Protein AF-W1XFD3-F1 (afdb_monomer_lite)

InterPro domains:
  IPR005118 Transcription-repair-coupling factor, C-terminal domain [PF03461] (42-102)
  IPR005118 Transcription-repair-coupling factor, C-terminal domain [SM00982] (41-102)
  IPR037235 TRCF-like, C-terminal D7 domain [G3DSA:3.90.1150.50] (38-102)
  IPR037235 TRCF-like, C-terminal D7 domain [SSF143517] (29-102)

Organism: NCBI:txid408170

Secondary structure (DSSP, 8-state):
---STTSTHHHHHHHHHHHHHHHHHTT---------------SS--S--TTT---HHHHHHHHHHHHT--SHHHHHHHHHHHHHHH-SPPHHHHHHHHHTT-

Sequence (102 aa):
QQHGNIASVGFGMYVSMLEEAIAKAQNKEVERDVSIDPAIDLEVDAFIDDAYIKDSARKISVYQRLLHIKSKEQLDDMTDELIDRFGTPTDPVDRLLRIAQI

Structure (mmCIF, N/CA/C/O backbone):
data_AF-W1XFD3-F1
#
_entry.id   AF-W1XFD3-F1
#
loop_
_atom_site.group_PDB
_atom_site.id
_atom_site.type_symbol
_atom_site.label_atom_id
_atom_site.label_alt_id
_atom_site.label_comp_id
_atom_site.label_asym_id
_atom_site.label_entity_id
_atom_site.label_seq_id
_atom_site.pdbx_PDB_ins_code
_atom_site.Cartn_x
_atom_site.Cartn_y
_atom_site.Cartn_z
_atom_site.occupancy
_atom_site.B_iso_or_equiv
_atom_site.auth_seq_id
_atom_site.auth_comp_id
_atom_site.auth_asym_id
_atom_site.auth_atom_id
_atom_site.pdbx_PDB_model_num
ATOM 1 N N . GLN A 1 1 ? 12.228 -23.706 20.277 1.00 39.75 1 GLN A N 1
ATOM 2 C CA . GLN A 1 1 ? 12.953 -22.564 19.683 1.00 39.75 1 GLN A CA 1
ATOM 3 C C . GLN A 1 1 ? 11.980 -21.389 19.619 1.00 39.75 1 GLN A C 1
ATOM 5 O O . GLN A 1 1 ? 11.296 -21.209 18.629 1.00 39.75 1 GLN A O 1
ATOM 10 N N . GLN A 1 2 ? 11.828 -20.670 20.734 1.00 43.91 2 GLN A N 1
ATOM 11 C CA . GLN A 1 2 ? 10.865 -19.574 20.926 1.00 43.91 2 GLN A CA 1
ATOM 12 C C . GLN A 1 2 ? 11.631 -18.319 21.367 1.00 43.91 2 GLN A C 1
ATOM 14 O O . GLN A 1 2 ? 11.551 -17.897 22.514 1.00 43.91 2 GLN A O 1
ATOM 19 N N . HIS A 1 3 ? 12.438 -17.749 20.472 1.00 34.47 3 HIS A N 1
ATOM 20 C CA . HIS A 1 3 ? 13.125 -16.478 20.745 1.00 34.47 3 HIS A CA 1
ATOM 21 C C . HIS A 1 3 ? 12.958 -15.435 19.622 1.00 34.47 3 HIS A C 1
ATOM 23 O O . HIS A 1 3 ? 13.484 -14.337 19.745 1.00 34.47 3 HIS A O 1
ATOM 29 N N . GLY A 1 4 ? 12.188 -15.729 18.561 1.00 39.53 4 GLY A N 1
ATOM 30 C CA . GLY A 1 4 ? 11.984 -14.816 17.423 1.00 39.53 4 GLY A CA 1
ATOM 31 C C . GLY A 1 4 ? 10.852 -13.788 17.579 1.00 39.53 4 GLY A C 1
ATOM 32 O O . GLY A 1 4 ? 10.896 -12.744 16.942 1.00 39.53 4 GLY A O 1
ATOM 33 N N . ASN A 1 5 ? 9.873 -14.023 18.461 1.00 43.66 5 ASN A N 1
ATOM 34 C CA . ASN A 1 5 ? 8.648 -13.202 18.519 1.00 43.66 5 ASN A CA 1
ATOM 35 C C . ASN A 1 5 ? 8.743 -11.950 19.406 1.00 43.66 5 ASN A C 1
ATOM 37 O O . ASN A 1 5 ? 7.783 -11.195 19.501 1.00 43.66 5 ASN A O 1
ATOM 41 N N . ILE A 1 6 ? 9.878 -11.705 20.064 1.00 40.53 6 ILE A N 1
ATOM 42 C CA . ILE A 1 6 ? 10.006 -10.571 20.997 1.00 40.53 6 ILE A CA 1
ATOM 43 C C . ILE A 1 6 ? 10.438 -9.285 20.265 1.00 40.53 6 ILE A C 1
ATOM 45 O O . ILE A 1 6 ? 10.164 -8.187 20.739 1.00 40.53 6 ILE A O 1
ATOM 49 N N . ALA A 1 7 ? 11.047 -9.388 19.078 1.00 44.81 7 ALA A N 1
ATOM 50 C CA . ALA A 1 7 ? 11.558 -8.220 18.355 1.00 44.81 7 ALA A CA 1
ATOM 51 C C . ALA A 1 7 ? 10.487 -7.464 17.538 1.00 44.81 7 ALA A C 1
ATOM 53 O O . ALA A 1 7 ? 10.612 -6.255 17.361 1.00 44.81 7 ALA A O 1
ATOM 54 N N . SER A 1 8 ? 9.422 -8.132 17.072 1.00 47.41 8 SER A N 1
ATOM 55 C CA . SER A 1 8 ? 8.431 -7.506 16.171 1.00 47.41 8 SER A CA 1
ATOM 56 C C . SER A 1 8 ? 7.371 -6.659 16.886 1.00 47.41 8 SER A C 1
ATOM 58 O O . SER A 1 8 ? 6.717 -5.837 16.255 1.00 47.41 8 SER A O 1
ATOM 60 N N . VAL A 1 9 ? 7.216 -6.808 18.206 1.00 54.09 9 VAL A N 1
ATOM 61 C CA . VAL A 1 9 ? 6.230 -6.045 19.003 1.00 54.09 9 VAL A CA 1
ATOM 62 C C . VAL A 1 9 ? 6.788 -4.675 19.442 1.00 54.09 9 VAL A C 1
ATOM 64 O O . VAL A 1 9 ? 6.071 -3.837 19.984 1.00 54.09 9 VAL A O 1
ATOM 67 N N . GLY A 1 10 ? 8.079 -4.411 19.200 1.00 54.53 10 GLY A N 1
ATOM 68 C CA . GLY A 1 10 ? 8.766 -3.217 19.704 1.00 54.53 10 GLY A CA 1
ATOM 69 C C . GLY A 1 10 ? 8.346 -1.908 19.029 1.00 54.53 10 GLY A C 1
ATOM 70 O O . GLY A 1 10 ? 8.213 -0.890 19.705 1.00 54.53 10 GLY A O 1
ATOM 71 N N . PHE A 1 11 ? 8.111 -1.923 17.713 1.00 54.59 11 PHE A N 1
ATOM 72 C CA . PHE A 1 11 ? 7.763 -0.708 16.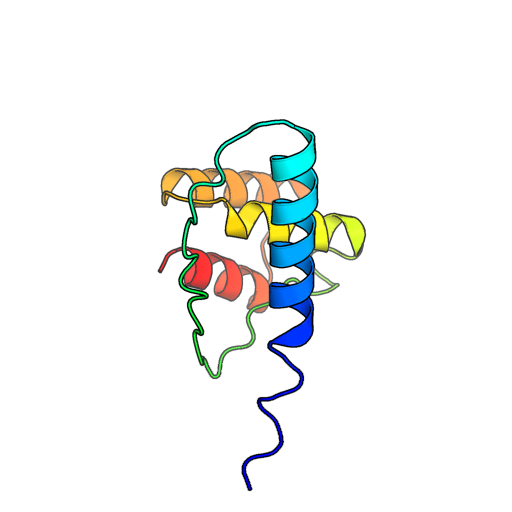969 1.00 54.59 11 PHE A CA 1
ATOM 73 C C . PHE A 1 11 ? 6.300 -0.299 17.176 1.00 54.59 11 PHE A C 1
ATOM 75 O O . PHE A 1 11 ? 6.034 0.866 17.456 1.00 54.59 11 PHE A O 1
ATOM 82 N N . GLY A 1 12 ? 5.366 -1.257 17.136 1.00 60.22 12 GLY A N 1
ATOM 83 C CA . GLY A 1 12 ? 3.945 -0.991 17.391 1.00 60.22 12 GLY A CA 1
ATOM 84 C C . GLY A 1 12 ? 3.701 -0.412 18.787 1.00 60.22 12 GLY A C 1
ATOM 85 O O . GLY A 1 12 ? 3.024 0.602 18.926 1.00 60.22 12 GLY A O 1
ATOM 86 N N . MET A 1 13 ? 4.357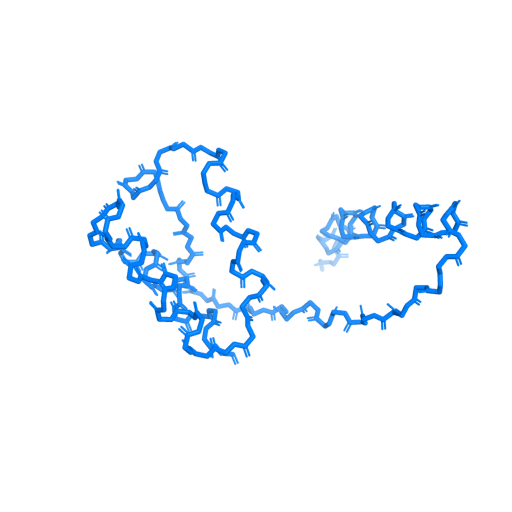 -0.973 19.812 1.00 62.22 13 MET A N 1
ATOM 87 C CA . MET A 1 13 ? 4.292 -0.439 21.179 1.00 62.22 13 MET A CA 1
ATOM 88 C C . MET A 1 13 ? 4.921 0.955 21.309 1.00 62.22 13 MET A C 1
ATOM 90 O O . MET A 1 13 ? 4.457 1.770 22.103 1.00 62.22 13 MET A O 1
ATOM 94 N N . TYR A 1 14 ? 5.977 1.255 20.549 1.00 59.16 14 TYR A N 1
ATOM 95 C CA . TYR A 1 14 ? 6.584 2.587 20.546 1.00 59.16 14 TYR A CA 1
ATOM 96 C C . TYR A 1 14 ? 5.642 3.635 19.942 1.00 59.16 14 TYR A C 1
ATOM 98 O O . TYR A 1 14 ? 5.469 4.708 20.521 1.00 59.16 14 TYR A O 1
ATOM 106 N N . VAL A 1 15 ? 4.996 3.307 18.819 1.00 63.75 15 VAL A N 1
ATOM 107 C CA . VAL A 1 15 ? 4.005 4.178 18.173 1.00 63.75 15 VAL A CA 1
ATOM 108 C C . VAL A 1 15 ? 2.808 4.403 19.098 1.00 63.75 15 VAL A C 1
ATOM 110 O O . VAL A 1 15 ? 2.449 5.555 19.337 1.00 63.75 15 VAL A O 1
ATOM 113 N N . SER A 1 16 ? 2.279 3.350 19.731 1.00 63.47 16 SER A N 1
ATOM 114 C CA . SER A 1 16 ? 1.140 3.482 20.649 1.00 63.47 16 SER A CA 1
ATOM 115 C C . SER A 1 16 ? 1.470 4.330 21.886 1.00 63.47 16 SER A C 1
ATOM 117 O O . SER A 1 16 ? 0.654 5.136 22.330 1.00 63.47 16 SER A O 1
ATOM 119 N N . MET A 1 17 ? 2.678 4.192 22.449 1.00 69.06 17 MET A N 1
ATOM 120 C CA . MET A 1 17 ? 3.122 5.023 23.578 1.00 69.06 17 MET A CA 1
ATOM 121 C C . MET A 1 17 ? 3.319 6.493 23.179 1.00 69.06 17 MET A C 1
ATOM 123 O O . MET A 1 17 ? 3.064 7.391 23.986 1.00 69.06 17 MET A O 1
ATOM 127 N N . LEU A 1 18 ? 3.766 6.754 21.948 1.00 65.25 18 LEU A N 1
ATOM 128 C CA . LEU A 1 18 ? 3.943 8.109 21.428 1.00 65.25 18 LEU A CA 1
ATOM 129 C C . LEU A 1 18 ? 2.592 8.802 21.200 1.00 65.25 18 LEU A C 1
ATOM 131 O O . LEU A 1 18 ? 2.418 9.953 21.602 1.00 65.25 18 LEU A O 1
ATOM 135 N N . GLU A 1 19 ? 1.628 8.093 20.614 1.00 66.75 19 GLU A N 1
ATOM 136 C CA . GLU A 1 19 ? 0.255 8.574 20.433 1.00 66.75 19 GLU A CA 1
ATOM 137 C C . GLU A 1 19 ? -0.410 8.895 21.779 1.00 66.75 19 GLU A C 1
ATOM 139 O O . GLU A 1 19 ? -1.015 9.959 21.937 1.00 66.75 19 GLU A O 1
ATOM 144 N N . GLU A 1 20 ? -0.209 8.042 22.790 1.00 67.56 20 GLU A N 1
ATOM 145 C CA . GLU A 1 20 ? -0.712 8.265 24.148 1.00 67.56 20 GLU A CA 1
ATOM 146 C C . GLU A 1 20 ? -0.105 9.524 24.793 1.00 67.56 20 GLU A C 1
ATOM 148 O O . GLU A 1 20 ? -0.817 10.316 25.418 1.00 67.56 20 GLU A O 1
ATOM 153 N N . ALA A 1 21 ? 1.204 9.743 24.634 1.00 67.50 21 ALA A N 1
ATOM 154 C CA . ALA A 1 21 ? 1.878 10.923 25.172 1.00 67.50 21 ALA A CA 1
ATOM 155 C C . ALA A 1 21 ? 1.374 12.224 24.522 1.00 67.50 21 ALA A C 1
ATOM 157 O O . ALA A 1 21 ? 1.156 13.222 25.216 1.00 67.50 21 ALA A O 1
ATOM 158 N N . ILE A 1 22 ? 1.141 12.207 23.206 1.00 65.69 22 ILE A N 1
ATOM 159 C CA . ILE A 1 22 ? 0.616 13.355 22.455 1.00 65.69 22 ILE A CA 1
ATOM 160 C C . ILE A 1 22 ? -0.833 13.651 22.857 1.00 65.69 22 ILE A C 1
ATOM 162 O O . ILE A 1 22 ? -1.181 14.808 23.096 1.00 65.69 22 ILE A O 1
ATOM 166 N N . ALA A 1 23 ? -1.676 12.628 22.989 1.00 65.94 23 ALA A N 1
ATOM 167 C CA . ALA A 1 23 ? -3.074 12.804 23.368 1.00 65.94 23 ALA A CA 1
ATOM 168 C C . ALA A 1 23 ? -3.243 13.311 24.811 1.00 65.94 23 ALA A C 1
ATOM 170 O O . ALA A 1 23 ? -4.045 14.220 25.051 1.00 65.94 23 ALA A O 1
ATOM 171 N N . LYS A 1 24 ? -2.421 12.819 25.753 1.00 65.56 24 LYS A N 1
ATOM 172 C CA . LYS A 1 24 ? -2.356 13.345 27.129 1.00 65.56 24 LYS A CA 1
ATOM 173 C C . LYS A 1 24 ? -1.953 14.818 27.163 1.00 65.56 24 LYS A C 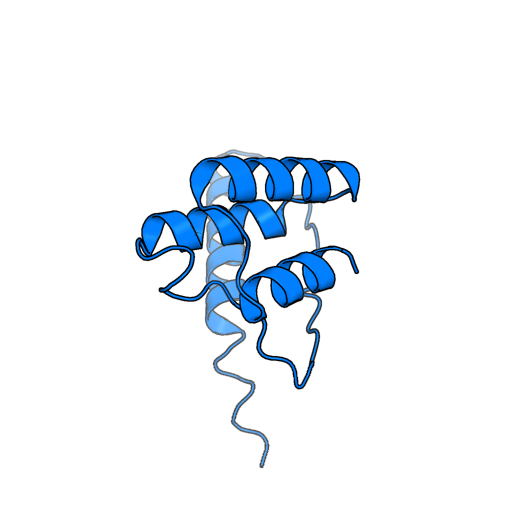1
ATOM 175 O O . LYS A 1 24 ? -2.545 15.590 27.912 1.00 65.56 24 LYS A O 1
ATOM 180 N N . ALA A 1 25 ? -0.996 15.231 26.330 1.00 66.88 25 ALA A N 1
ATOM 181 C CA . ALA A 1 25 ? -0.601 16.636 26.218 1.00 66.88 25 ALA A CA 1
ATOM 182 C C . ALA A 1 25 ? -1.718 17.533 25.643 1.00 66.88 25 ALA A C 1
ATOM 184 O O . ALA A 1 25 ? -1.731 18.737 25.895 1.00 66.88 25 ALA A O 1
ATOM 185 N N . GLN A 1 26 ? -2.665 16.955 24.897 1.00 70.12 26 GLN A N 1
ATOM 186 C CA . GLN A 1 26 ? -3.790 17.659 24.278 1.00 70.12 26 GLN A CA 1
ATOM 187 C C . GLN A 1 26 ? -5.100 17.597 25.089 1.00 70.12 26 GLN A C 1
ATOM 189 O O . GLN A 1 26 ? -6.108 18.110 24.607 1.00 70.12 26 GLN A O 1
ATOM 194 N N . ASN A 1 27 ? -5.113 17.005 26.297 1.00 65.00 27 ASN A N 1
ATOM 195 C CA . ASN A 1 27 ? -6.330 16.779 27.103 1.00 65.00 27 ASN A CA 1
ATOM 196 C C . ASN A 1 27 ? -7.455 16.061 26.325 1.00 65.00 27 ASN A C 1
ATOM 198 O O . ASN A 1 27 ? -8.639 16.331 26.524 1.00 65.00 27 ASN A O 1
ATOM 202 N N . LYS A 1 28 ? -7.088 15.151 25.416 1.00 57.19 28 LYS A N 1
ATOM 203 C CA . LYS A 1 28 ? -8.042 14.309 24.688 1.00 57.19 28 LYS A CA 1
ATOM 204 C C . LYS A 1 28 ? -8.076 12.920 25.314 1.00 57.19 28 LYS A C 1
ATOM 206 O O . LYS A 1 28 ? -7.025 12.356 25.614 1.00 57.19 28 LYS A O 1
ATOM 211 N N . GLU A 1 29 ? -9.272 12.369 25.502 1.00 52.16 29 GLU A N 1
ATOM 212 C CA . GLU A 1 29 ? -9.420 10.954 25.841 1.00 52.16 29 GLU A CA 1
ATOM 213 C C . GLU A 1 29 ? -8.953 10.110 24.652 1.00 52.16 29 GLU A C 1
ATOM 215 O O . GLU A 1 29 ? -9.393 10.307 23.519 1.00 52.16 29 GLU A O 1
ATOM 220 N N . VAL A 1 30 ? -8.015 9.198 24.909 1.00 52.31 30 VAL A N 1
ATOM 221 C CA . VAL A 1 30 ? -7.602 8.189 23.934 1.00 52.31 30 VAL A CA 1
ATOM 222 C C . VAL A 1 30 ? -8.617 7.064 24.025 1.00 52.31 30 VAL A C 1
ATOM 224 O O . VAL A 1 30 ? -8.545 6.235 24.935 1.00 52.31 30 VAL A O 1
ATOM 227 N N . GLU A 1 31 ? -9.567 7.028 23.096 1.00 51.72 31 GLU A N 1
ATOM 228 C CA . GLU A 1 31 ? -10.265 5.781 22.816 1.00 51.72 31 GLU A CA 1
ATOM 229 C C . GLU A 1 31 ? -9.200 4.784 22.360 1.00 51.72 31 GLU A C 1
ATOM 231 O O . GLU A 1 31 ? -8.537 4.977 21.341 1.00 51.72 31 GLU A O 1
ATOM 236 N N . ARG A 1 32 ? -8.962 3.748 23.170 1.00 46.34 32 ARG A N 1
ATOM 237 C CA . ARG A 1 32 ? -8.176 2.600 22.729 1.00 46.34 32 ARG A CA 1
ATOM 238 C C . ARG A 1 32 ? -8.994 1.906 21.654 1.00 46.34 32 ARG A C 1
ATOM 240 O O . ARG A 1 32 ? -9.760 0.997 21.964 1.00 46.34 32 ARG A O 1
ATOM 247 N N . ASP A 1 33 ? -8.809 2.317 20.408 1.00 47.34 33 ASP A N 1
ATOM 248 C CA . ASP A 1 33 ? -9.020 1.402 19.304 1.00 47.34 33 ASP A CA 1
ATOM 249 C C . ASP A 1 33 ? -7.938 0.340 19.492 1.00 47.34 33 ASP A C 1
ATOM 251 O O . ASP A 1 33 ? -6.756 0.543 19.203 1.00 47.34 33 ASP A O 1
ATOM 255 N N . VAL A 1 34 ? -8.314 -0.763 20.140 1.00 43.22 34 VAL A N 1
ATOM 256 C CA . VAL A 1 34 ? -7.523 -1.985 20.105 1.00 43.22 34 VAL A CA 1
ATOM 257 C C . VAL A 1 34 ? -7.588 -2.400 18.647 1.00 43.22 34 VAL A C 1
ATOM 259 O O . VAL A 1 34 ? -8.473 -3.156 18.255 1.00 43.22 34 VAL A O 1
ATOM 262 N N . SER A 1 35 ? -6.704 -1.828 17.828 1.00 47.12 35 SER A N 1
ATOM 263 C CA . SER A 1 35 ? -6.431 -2.353 16.508 1.00 47.12 35 SER A CA 1
ATOM 264 C C . SER A 1 35 ? -5.964 -3.774 16.766 1.00 47.12 35 SER A C 1
ATOM 266 O O . SER A 1 35 ? -4.879 -4.037 17.286 1.00 47.12 35 SER A O 1
ATOM 268 N N . ILE A 1 36 ? -6.885 -4.706 16.546 1.00 45.94 36 ILE A N 1
ATOM 269 C CA . ILE A 1 36 ? -6.547 -6.100 16.359 1.00 45.94 36 ILE A CA 1
ATOM 270 C C . ILE A 1 36 ? -5.592 -6.039 15.185 1.00 45.94 36 ILE A C 1
ATOM 272 O O . ILE A 1 36 ? -6.041 -5.773 14.079 1.00 45.94 36 ILE A O 1
ATOM 276 N N . ASP A 1 37 ? -4.295 -6.158 15.452 1.00 47.44 37 ASP A N 1
ATOM 277 C CA . ASP A 1 37 ? -3.280 -6.302 14.422 1.00 47.44 37 ASP A CA 1
ATOM 278 C C . ASP A 1 37 ? -3.601 -7.643 13.751 1.00 47.44 37 ASP A C 1
ATOM 280 O O . ASP A 1 37 ? -3.386 -8.695 14.373 1.00 47.44 37 ASP A O 1
ATOM 284 N N . PRO A 1 38 ? -4.272 -7.656 12.583 1.00 51.00 38 PRO A N 1
ATOM 285 C CA . PRO A 1 38 ? -4.693 -8.899 11.981 1.00 51.00 38 PRO A CA 1
ATOM 286 C C . PRO A 1 38 ? -3.428 -9.529 11.409 1.00 51.00 38 PRO A C 1
ATOM 288 O O . PRO A 1 38 ? -2.994 -9.224 10.302 1.00 51.00 38 PRO A O 1
ATOM 291 N N . ALA A 1 39 ? -2.793 -10.387 12.205 1.00 53.69 39 ALA A N 1
ATOM 292 C CA . ALA A 1 39 ? -1.659 -11.177 11.766 1.00 53.69 39 ALA A CA 1
ATOM 293 C C . ALA A 1 39 ? -2.166 -12.229 10.773 1.00 53.69 39 ALA A C 1
ATOM 295 O O . ALA A 1 39 ? -2.627 -13.306 11.156 1.00 53.69 39 ALA A O 1
ATOM 296 N N . ILE A 1 40 ? -2.127 -11.880 9.489 1.00 56.59 40 ILE A N 1
ATOM 297 C CA . ILE A 1 40 ? -2.450 -12.777 8.386 1.00 56.59 40 ILE A CA 1
ATOM 298 C C . ILE A 1 40 ? -1.159 -13.506 7.991 1.00 56.59 40 ILE A C 1
ATOM 300 O O . ILE A 1 40 ? -0.275 -12.926 7.366 1.00 56.59 40 ILE A O 1
ATOM 304 N N . ASP A 1 41 ? -1.045 -14.776 8.380 1.00 53.34 41 ASP A N 1
ATOM 305 C CA . ASP A 1 41 ? 0.050 -15.658 7.962 1.00 53.34 41 ASP A CA 1
ATOM 306 C C . ASP A 1 41 ? -0.333 -16.334 6.634 1.00 53.34 41 ASP A C 1
ATOM 308 O O . ASP A 1 41 ? -1.129 -17.277 6.602 1.00 53.34 41 ASP A O 1
ATOM 312 N N . LEU A 1 42 ? 0.159 -15.785 5.519 1.00 60.56 42 LEU A N 1
ATOM 313 C CA . LEU A 1 42 ? -0.069 -16.290 4.163 1.00 60.56 42 LEU A CA 1
ATOM 314 C C . LEU A 1 42 ? 1.275 -16.576 3.488 1.00 60.56 42 LEU A C 1
ATOM 316 O O . LEU A 1 42 ? 2.135 -15.702 3.412 1.00 60.56 42 LEU A O 1
ATOM 320 N N . GLU A 1 43 ? 1.419 -17.764 2.896 1.00 66.88 43 GLU A N 1
ATOM 321 C CA . GLU A 1 43 ? 2.545 -18.124 2.015 1.00 66.88 43 GLU A CA 1
ATOM 3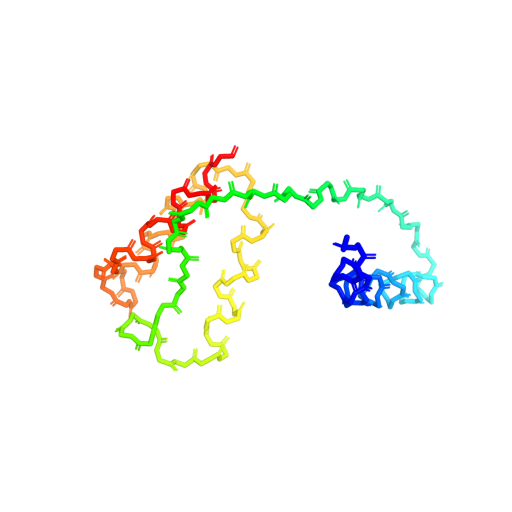22 C C . GLU A 1 43 ? 2.401 -17.467 0.626 1.00 66.88 43 GLU A C 1
ATOM 324 O O . GLU A 1 43 ? 2.430 -18.126 -0.414 1.00 66.88 43 GLU A O 1
ATOM 329 N N . VAL A 1 44 ? 2.159 -16.156 0.595 1.00 69.88 44 VAL A N 1
ATOM 330 C CA . VAL A 1 44 ? 1.901 -15.399 -0.630 1.00 69.88 44 VAL A CA 1
ATOM 331 C C . VAL A 1 44 ? 2.729 -14.122 -0.626 1.00 69.88 44 VAL A C 1
ATOM 333 O O . VAL A 1 44 ? 2.629 -13.301 0.280 1.00 69.88 44 VAL A O 1
ATOM 336 N N . ASP A 1 45 ? 3.503 -13.924 -1.692 1.00 77.50 45 ASP A N 1
ATOM 337 C CA . ASP A 1 45 ? 4.216 -12.673 -1.943 1.00 77.50 45 ASP A CA 1
ATOM 338 C C . ASP A 1 45 ? 3.213 -11.544 -2.217 1.00 77.50 45 ASP A C 1
ATOM 340 O O . ASP A 1 45 ? 2.658 -11.462 -3.319 1.00 77.50 45 ASP A O 1
ATOM 344 N N . ALA A 1 46 ? 2.965 -10.703 -1.209 1.00 85.00 46 ALA A N 1
ATOM 345 C CA . ALA A 1 46 ? 2.051 -9.565 -1.273 1.00 85.00 46 ALA A CA 1
ATOM 346 C C . ALA A 1 46 ? 2.747 -8.293 -0.767 1.00 85.00 46 ALA A C 1
ATOM 348 O O . ALA A 1 46 ? 2.898 -8.072 0.434 1.00 85.00 46 ALA A O 1
ATOM 349 N N . PHE A 1 47 ? 3.221 -7.465 -1.695 1.00 86.44 47 PHE A N 1
ATOM 350 C CA . PHE A 1 47 ? 3.954 -6.238 -1.390 1.00 86.44 47 PHE A CA 1
ATOM 351 C C . PHE A 1 47 ? 4.000 -5.306 -2.603 1.00 86.44 47 PHE A C 1
ATOM 353 O O . PHE A 1 47 ? 3.828 -5.723 -3.746 1.00 86.44 47 PHE A O 1
ATOM 360 N N . ILE A 1 48 ? 4.293 -4.031 -2.351 1.00 89.25 48 ILE A N 1
ATOM 361 C CA . ILE A 1 48 ? 4.572 -3.054 -3.404 1.00 89.25 48 ILE A CA 1
ATOM 362 C C . ILE A 1 48 ? 6.021 -3.201 -3.866 1.00 89.25 48 ILE A C 1
ATOM 364 O O . ILE A 1 48 ? 6.953 -2.762 -3.179 1.00 89.25 48 ILE A O 1
ATOM 368 N N . ASP A 1 49 ? 6.222 -3.809 -5.032 1.00 91.75 49 ASP A N 1
ATOM 369 C CA . ASP A 1 49 ? 7.545 -3.964 -5.636 1.00 91.75 49 ASP A CA 1
ATOM 370 C C . ASP A 1 49 ? 8.069 -2.666 -6.290 1.00 91.75 49 ASP A C 1
ATOM 372 O O . ASP A 1 49 ? 7.364 -1.663 -6.427 1.00 91.75 49 ASP A O 1
ATOM 376 N N . ASP A 1 50 ? 9.362 -2.656 -6.624 1.00 90.69 50 ASP A N 1
ATOM 377 C CA . ASP A 1 50 ? 10.042 -1.511 -7.252 1.00 90.69 50 ASP A CA 1
ATOM 378 C C . ASP A 1 50 ? 9.670 -1.305 -8.728 1.00 90.69 50 ASP A C 1
ATOM 380 O O . ASP A 1 50 ? 9.898 -0.216 -9.261 1.00 90.69 50 ASP A O 1
ATOM 384 N N . ALA A 1 51 ? 9.131 -2.331 -9.395 1.00 91.75 51 ALA A N 1
ATOM 385 C CA . ALA A 1 51 ? 8.675 -2.237 -10.777 1.00 91.75 51 ALA A CA 1
ATOM 386 C C . ALA A 1 51 ? 7.353 -1.463 -10.869 1.00 91.75 51 ALA A C 1
ATOM 388 O O . ALA A 1 51 ? 7.148 -0.747 -11.847 1.00 91.75 51 ALA A O 1
ATOM 389 N N . TYR A 1 52 ? 6.507 -1.544 -9.838 1.00 94.06 52 TYR A N 1
ATOM 390 C CA . TYR A 1 52 ? 5.266 -0.782 -9.756 1.00 94.06 52 TYR A CA 1
ATOM 391 C C . TYR A 1 52 ? 5.476 0.638 -9.213 1.00 94.06 52 TYR A C 1
ATOM 393 O O . TYR A 1 52 ? 5.125 1.627 -9.856 1.00 94.06 52 TYR A O 1
ATOM 401 N N . ILE A 1 53 ? 6.099 0.771 -8.037 1.00 92.56 53 ILE A N 1
ATOM 402 C CA . ILE A 1 53 ? 6.386 2.075 -7.426 1.00 92.56 53 ILE A CA 1
ATOM 403 C C . ILE A 1 53 ? 7.842 2.087 -6.989 1.00 92.56 53 ILE A C 1
ATOM 405 O O . ILE A 1 53 ? 8.197 1.463 -6.007 1.00 92.56 53 ILE A O 1
ATOM 409 N N . LYS A 1 54 ? 8.708 2.845 -7.661 1.00 89.81 54 LYS A N 1
ATOM 410 C CA . LYS A 1 54 ? 10.136 2.899 -7.292 1.00 89.81 54 LYS A CA 1
ATOM 411 C C . LYS A 1 54 ? 10.436 3.776 -6.067 1.00 89.81 54 LYS A C 1
ATOM 413 O O . LYS A 1 54 ? 11.427 3.575 -5.376 1.00 89.81 54 LYS A O 1
ATOM 418 N N . ASP A 1 55 ? 9.610 4.790 -5.823 1.00 92.44 55 ASP A N 1
ATOM 419 C CA . ASP A 1 55 ? 9.820 5.777 -4.759 1.00 92.44 55 ASP A CA 1
ATOM 420 C C . ASP A 1 55 ? 9.332 5.238 -3.405 1.00 92.44 55 ASP A C 1
ATOM 422 O O . ASP A 1 55 ? 8.131 5.058 -3.188 1.00 92.44 55 ASP A O 1
ATOM 426 N N . SER A 1 56 ? 10.264 5.025 -2.474 1.00 84.94 56 SER A N 1
ATOM 427 C CA . SER A 1 56 ? 9.974 4.510 -1.133 1.00 84.94 56 SER A CA 1
ATOM 428 C C . SER A 1 56 ? 9.012 5.389 -0.330 1.00 84.94 56 SER A C 1
ATOM 430 O O . SER A 1 56 ? 8.192 4.856 0.416 1.00 84.94 56 SER A O 1
ATOM 432 N N . ALA A 1 57 ? 9.052 6.717 -0.485 1.00 86.75 57 ALA A N 1
ATOM 433 C CA . ALA A 1 57 ? 8.121 7.609 0.206 1.00 86.75 57 ALA A CA 1
ATOM 434 C C . ALA A 1 57 ? 6.690 7.420 -0.320 1.00 86.75 57 ALA A C 1
ATOM 436 O O . ALA A 1 57 ? 5.733 7.402 0.458 1.00 86.75 57 ALA A O 1
ATOM 437 N N . ARG A 1 58 ? 6.540 7.193 -1.633 1.00 87.44 58 ARG A N 1
ATOM 438 C CA . ARG A 1 58 ? 5.240 6.851 -2.231 1.00 87.44 58 ARG A CA 1
ATOM 439 C C . ARG A 1 58 ? 4.745 5.488 -1.762 1.00 87.44 58 ARG A C 1
ATOM 441 O O . ARG A 1 58 ? 3.572 5.389 -1.421 1.00 87.44 58 ARG A O 1
ATOM 448 N N . LYS A 1 59 ? 5.615 4.474 -1.670 1.00 88.50 59 LYS A N 1
ATOM 449 C CA . LYS A 1 59 ? 5.239 3.161 -1.110 1.00 88.50 59 LYS A CA 1
ATOM 450 C C . LYS A 1 59 ? 4.668 3.291 0.296 1.00 88.50 59 LYS A C 1
ATOM 452 O O . LYS A 1 59 ? 3.595 2.766 0.566 1.00 88.50 59 LYS A O 1
ATOM 457 N N . ILE A 1 60 ? 5.359 4.024 1.171 1.00 81.69 60 ILE A N 1
ATOM 458 C CA . ILE A 1 60 ? 4.912 4.249 2.553 1.00 81.69 60 ILE A CA 1
ATOM 459 C C . ILE A 1 60 ? 3.541 4.928 2.571 1.00 81.69 60 ILE A C 1
ATOM 461 O O . ILE A 1 60 ? 2.664 4.496 3.313 1.00 81.69 60 ILE A O 1
ATOM 465 N N . SER A 1 61 ? 3.324 5.938 1.726 1.00 84.75 61 SER A N 1
ATOM 466 C CA . SER A 1 61 ? 2.021 6.601 1.618 1.00 84.75 61 SER A CA 1
ATOM 467 C C . SER A 1 61 ? 0.907 5.638 1.188 1.00 84.75 61 SER A C 1
ATOM 469 O O . SER A 1 61 ? -0.180 5.682 1.759 1.00 84.75 61 SER A O 1
ATOM 471 N N . VAL A 1 62 ? 1.169 4.744 0.230 1.00 88.81 62 VAL A N 1
ATOM 472 C CA . VAL A 1 62 ? 0.202 3.721 -0.202 1.00 88.81 62 VAL A CA 1
ATOM 473 C C . VAL A 1 62 ? -0.090 2.736 0.933 1.00 88.81 62 VAL A C 1
ATOM 475 O O . VAL A 1 62 ? -1.257 2.501 1.228 1.00 88.81 62 VAL A O 1
ATOM 478 N N . TYR A 1 63 ? 0.928 2.233 1.637 1.00 87.62 63 TYR A N 1
ATOM 479 C CA . TYR A 1 63 ? 0.722 1.355 2.796 1.00 87.62 63 TYR A CA 1
ATOM 480 C C . TYR A 1 63 ? -0.094 2.027 3.902 1.00 87.62 63 TYR A C 1
ATOM 482 O O . TYR A 1 63 ? -1.037 1.436 4.415 1.00 87.62 63 TYR A O 1
ATOM 490 N N . GLN A 1 64 ? 0.218 3.281 4.240 1.00 82.75 64 GLN A N 1
ATOM 491 C CA . GLN A 1 64 ? -0.556 4.034 5.225 1.00 82.75 64 GLN A CA 1
ATOM 492 C C . GLN A 1 64 ? -2.011 4.190 4.796 1.00 82.75 64 GLN A C 1
ATOM 494 O O . GLN A 1 64 ? -2.901 4.054 5.625 1.00 82.75 64 GLN A O 1
ATOM 499 N N . ARG A 1 65 ? -2.274 4.458 3.515 1.00 87.12 65 ARG A N 1
ATOM 500 C CA . ARG A 1 65 ? -3.645 4.561 3.011 1.00 87.12 65 ARG A CA 1
ATOM 501 C C . ARG A 1 65 ? -4.385 3.231 3.100 1.00 87.12 65 ARG A C 1
ATOM 503 O O . ARG A 1 65 ? -5.513 3.250 3.575 1.00 87.12 65 ARG A O 1
ATOM 510 N N . LEU A 1 66 ? -3.744 2.112 2.744 1.00 85.69 66 LEU A N 1
ATOM 511 C CA . LEU A 1 66 ? -4.327 0.768 2.863 1.00 85.69 66 LEU A CA 1
ATOM 512 C C . LEU A 1 66 ? -4.793 0.464 4.295 1.00 85.69 66 LEU A C 1
ATOM 514 O O . LEU A 1 66 ? -5.889 -0.053 4.468 1.00 85.69 66 LEU A O 1
ATOM 518 N N . LEU A 1 67 ? -4.026 0.866 5.317 1.00 82.19 67 LEU A N 1
ATOM 519 C CA . LEU A 1 67 ? -4.401 0.675 6.729 1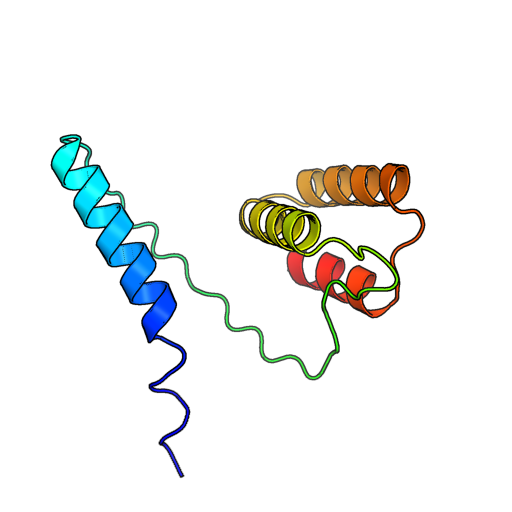.00 82.19 67 LEU A CA 1
ATOM 520 C C . LEU A 1 67 ? -5.666 1.442 7.157 1.00 82.19 67 LEU A C 1
ATOM 522 O O . LEU A 1 67 ? -6.273 1.104 8.169 1.00 82.19 67 LEU A O 1
ATOM 526 N N . HIS A 1 68 ? -6.054 2.488 6.423 1.00 83.38 68 HIS A N 1
ATOM 527 C CA . HIS A 1 68 ? -7.228 3.309 6.739 1.00 83.38 68 HIS A CA 1
ATOM 528 C C . HIS A 1 68 ? -8.459 2.957 5.895 1.00 83.38 68 HIS A C 1
ATOM 530 O O . HIS A 1 68 ? -9.507 3.584 6.070 1.00 83.38 68 HIS A O 1
ATOM 536 N N . ILE A 1 69 ? -8.352 1.988 4.983 1.00 86.19 69 ILE A N 1
ATOM 537 C CA . ILE A 1 69 ? -9.479 1.520 4.178 1.00 86.19 69 ILE A CA 1
ATOM 538 C C . ILE A 1 69 ? -10.425 0.721 5.070 1.00 86.19 69 ILE A C 1
ATOM 540 O O . ILE A 1 69 ? -10.016 -0.197 5.773 1.00 86.19 69 ILE A O 1
ATOM 544 N N . LYS A 1 70 ? -11.708 1.087 5.046 1.00 85.50 70 LYS A N 1
ATOM 545 C CA . LYS A 1 70 ? -12.767 0.460 5.852 1.00 85.50 70 LYS A CA 1
ATOM 546 C C . LYS A 1 70 ? -13.892 -0.133 5.010 1.00 85.50 70 LYS A C 1
ATOM 548 O O . LYS A 1 70 ? -14.804 -0.747 5.559 1.00 85.50 70 LYS A O 1
ATOM 553 N N . SER A 1 71 ? -13.874 0.074 3.695 1.00 89.75 71 SER A N 1
ATOM 554 C CA . SER A 1 71 ? -14.880 -0.463 2.784 1.00 89.75 71 SER A CA 1
ATOM 555 C C . SER A 1 71 ? -14.264 -0.905 1.464 1.00 89.75 71 SER A C 1
ATOM 557 O O . SER A 1 71 ? -13.237 -0.390 1.026 1.00 89.75 71 SER A O 1
ATOM 559 N N . LYS A 1 72 ? -14.948 -1.838 0.797 1.00 90.38 72 LYS A N 1
ATOM 560 C CA . LYS A 1 72 ? -14.579 -2.273 -0.549 1.00 90.38 72 LYS A CA 1
ATOM 561 C C . LYS A 1 72 ? -14.561 -1.108 -1.546 1.00 90.38 72 LYS A C 1
ATOM 563 O O . LYS A 1 72 ? -13.648 -1.026 -2.347 1.00 90.38 72 LYS A O 1
ATOM 568 N N . GLU A 1 73 ? -15.524 -0.195 -1.458 1.00 93.31 73 GLU A N 1
ATOM 569 C CA . GLU A 1 73 ? -15.597 0.982 -2.337 1.00 93.31 73 GLU A CA 1
ATOM 570 C C . GLU A 1 73 ? -14.346 1.866 -2.208 1.00 93.31 73 GLU A C 1
ATOM 572 O O . GLU A 1 73 ? -13.758 2.243 -3.210 1.00 93.31 73 GLU A O 1
ATOM 577 N N . GLN A 1 74 ? -13.854 2.090 -0.982 1.00 92.56 74 GLN A N 1
ATOM 578 C CA . GLN A 1 74 ? -12.605 2.830 -0.757 1.00 92.56 74 GLN A CA 1
ATOM 579 C C . GLN A 1 74 ? -11.375 2.116 -1.333 1.00 92.56 74 GLN A C 1
ATOM 581 O O . GLN A 1 74 ? -10.424 2.775 -1.759 1.00 92.56 74 GLN A O 1
ATOM 586 N N . LEU A 1 75 ? -11.374 0.780 -1.318 1.00 93.06 75 LEU A N 1
ATOM 587 C CA . LEU A 1 75 ? -10.320 -0.022 -1.932 1.00 93.06 75 LEU A CA 1
ATOM 588 C C . LEU A 1 75 ? -10.370 0.042 -3.455 1.00 93.06 75 LEU A C 1
ATOM 590 O O . LEU A 1 75 ? -9.321 0.201 -4.077 1.00 93.06 75 LEU A O 1
ATOM 594 N N . ASP A 1 76 ? -11.562 -0.056 -4.036 1.00 94.06 76 ASP A N 1
ATOM 595 C CA . ASP A 1 76 ? -11.779 0.035 -5.478 1.00 94.06 76 ASP A CA 1
ATOM 596 C C . ASP A 1 76 ? -11.351 1.433 -5.977 1.00 94.06 76 ASP A C 1
ATOM 598 O O . ASP A 1 76 ? -10.505 1.524 -6.865 1.00 94.06 76 ASP A O 1
ATOM 602 N N . ASP A 1 77 ? -11.780 2.513 -5.308 1.00 95.56 77 ASP A N 1
ATOM 603 C CA . ASP A 1 77 ? -11.371 3.896 -5.614 1.00 95.56 77 ASP A CA 1
ATOM 604 C C . ASP A 1 77 ? -9.848 4.087 -5.540 1.00 95.56 77 ASP A C 1
ATOM 606 O O . ASP A 1 77 ? -9.224 4.725 -6.394 1.00 95.56 77 ASP A O 1
ATOM 610 N N . MET A 1 78 ? -9.219 3.537 -4.497 1.00 94.19 78 MET A N 1
ATOM 611 C CA . MET A 1 78 ? -7.770 3.602 -4.352 1.00 94.19 78 MET A CA 1
ATOM 612 C C . MET A 1 78 ? -7.059 2.791 -5.438 1.00 94.19 78 MET A C 1
ATOM 614 O O . MET A 1 78 ? -6.017 3.222 -5.927 1.00 94.19 78 MET A O 1
ATOM 618 N N . THR A 1 79 ? -7.601 1.636 -5.817 1.00 94.38 79 THR A N 1
ATOM 619 C CA . THR A 1 79 ? -7.045 0.789 -6.876 1.00 94.38 79 THR A CA 1
ATOM 620 C C . THR A 1 79 ? -7.108 1.502 -8.223 1.00 94.38 79 THR A C 1
ATOM 622 O O . THR A 1 79 ? -6.101 1.534 -8.929 1.00 94.38 79 THR A O 1
ATOM 625 N N . ASP A 1 80 ? -8.224 2.157 -8.537 1.00 96.12 80 ASP A N 1
ATOM 626 C CA . ASP A 1 80 ? -8.370 2.967 -9.748 1.00 96.12 80 ASP A CA 1
ATOM 627 C C . ASP A 1 80 ? -7.378 4.141 -9.767 1.00 96.12 80 ASP A C 1
ATOM 629 O O . ASP A 1 80 ? -6.725 4.384 -10.784 1.00 96.12 80 ASP A O 1
ATOM 633 N N . GLU A 1 81 ? -7.170 4.821 -8.633 1.00 96.06 81 GLU A N 1
ATOM 634 C CA . GLU A 1 81 ? -6.147 5.871 -8.525 1.00 96.06 81 GLU A C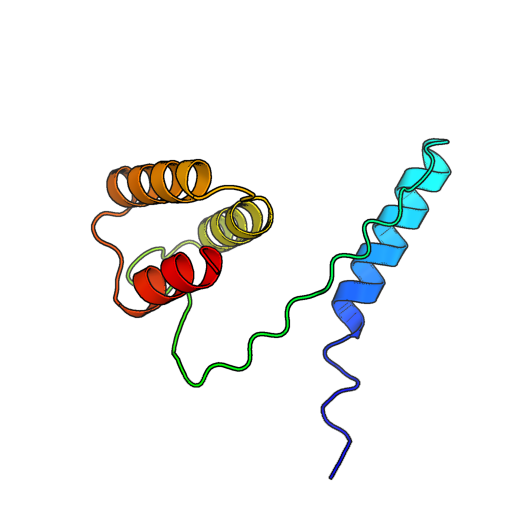A 1
ATOM 635 C C . GLU A 1 81 ? -4.729 5.316 -8.749 1.00 96.06 81 GLU A C 1
ATOM 637 O O . GLU A 1 81 ? -3.900 5.947 -9.411 1.00 96.06 81 GLU A O 1
ATOM 642 N N . LEU A 1 82 ? -4.419 4.140 -8.195 1.00 94.62 82 LEU A N 1
ATOM 643 C CA . LEU A 1 82 ? -3.125 3.493 -8.407 1.00 94.62 82 LEU A CA 1
ATOM 644 C C . LEU A 1 82 ? -2.935 3.118 -9.882 1.00 94.62 82 LEU A C 1
ATOM 646 O O . LEU A 1 82 ? -1.851 3.341 -10.423 1.00 94.62 82 LEU A O 1
ATOM 650 N N . ILE A 1 83 ? -3.986 2.634 -10.549 1.00 95.88 83 ILE A N 1
ATOM 651 C CA . ILE A 1 83 ? -3.967 2.305 -11.977 1.00 95.88 83 ILE A CA 1
ATOM 652 C C . ILE A 1 83 ? -3.745 3.550 -12.836 1.00 95.88 83 ILE A C 1
ATOM 654 O O . ILE A 1 83 ? -2.899 3.523 -13.728 1.00 95.88 83 ILE A O 1
ATOM 658 N N . ASP A 1 84 ? -4.438 4.651 -12.556 1.00 96.25 84 ASP A N 1
ATOM 659 C CA . ASP A 1 84 ? -4.267 5.908 -13.294 1.00 96.25 84 ASP A CA 1
ATOM 660 C C . ASP A 1 84 ? -2.838 6.465 -13.150 1.00 96.25 84 ASP A C 1
ATOM 662 O O . ASP A 1 84 ? -2.228 6.948 -14.106 1.00 96.25 84 ASP A O 1
ATOM 666 N N . ARG A 1 85 ? -2.252 6.341 -11.952 1.00 94.81 85 ARG A N 1
ATOM 667 C CA . ARG A 1 85 ? -0.943 6.931 -11.631 1.00 94.81 85 ARG A CA 1
ATOM 668 C C . ARG A 1 85 ? 0.255 6.060 -11.992 1.00 94.81 85 ARG A C 1
ATOM 670 O O . ARG A 1 85 ? 1.317 6.601 -12.309 1.00 94.81 85 ARG A O 1
ATOM 677 N N . PHE A 1 86 ? 0.126 4.744 -11.862 1.00 94.19 86 PHE A N 1
ATOM 678 C CA . PHE A 1 86 ? 1.235 3.788 -11.957 1.00 94.19 86 PHE A CA 1
ATOM 679 C C . PHE A 1 86 ? 0.994 2.689 -13.001 1.00 94.19 86 PHE A C 1
ATOM 681 O O . PHE A 1 86 ? 1.912 1.932 -13.310 1.00 94.19 86 PHE A O 1
ATOM 688 N N . GLY A 1 87 ? -0.201 2.625 -13.592 1.00 93.81 87 GLY A N 1
ATOM 689 C CA . GLY A 1 87 ? -0.586 1.599 -14.553 1.00 93.81 87 GLY A CA 1
ATOM 690 C C . GLY A 1 87 ? -1.034 0.300 -13.886 1.00 93.81 87 GLY A C 1
ATOM 691 O O . GLY A 1 87 ? -1.391 0.257 -12.708 1.00 93.81 87 GLY A O 1
ATOM 692 N N . THR A 1 88 ? -1.028 -0.784 -14.658 1.00 94.44 88 THR A N 1
ATOM 693 C CA . THR A 1 88 ? -1.478 -2.100 -14.193 1.00 94.44 88 THR A CA 1
ATOM 694 C C . THR A 1 88 ? -0.623 -2.602 -13.018 1.00 94.44 88 THR A C 1
ATOM 696 O O . THR A 1 88 ? 0.602 -2.659 -13.160 1.00 94.44 88 THR A O 1
ATOM 699 N N . PRO A 1 89 ? -1.238 -2.984 -11.880 1.00 93.88 89 PRO A N 1
ATOM 700 C CA . PRO A 1 89 ? -0.540 -3.604 -10.763 1.00 93.88 89 PRO A CA 1
ATOM 701 C C . PRO A 1 89 ? 0.214 -4.856 -11.195 1.00 93.88 89 PRO A C 1
ATOM 703 O O . PRO A 1 89 ? -0.261 -5.640 -12.017 1.00 93.88 89 PRO A O 1
ATOM 706 N N . THR A 1 90 ? 1.388 -5.060 -10.614 1.00 93.94 90 THR A N 1
ATOM 707 C CA . THR A 1 90 ? 2.103 -6.331 -10.711 1.00 93.94 90 THR A CA 1
ATOM 708 C C . THR A 1 90 ? 1.419 -7.389 -9.841 1.00 93.94 90 THR A C 1
ATOM 710 O O . THR A 1 90 ? 0.683 -7.061 -8.908 1.00 93.94 90 THR A O 1
ATOM 713 N N . ASP A 1 91 ? 1.699 -8.668 -10.095 1.00 93.12 91 ASP A N 1
ATOM 714 C CA . ASP A 1 91 ? 1.151 -9.787 -9.317 1.00 93.12 91 ASP A CA 1
ATOM 715 C C . ASP A 1 91 ? 1.253 -9.621 -7.782 1.00 93.12 91 ASP A C 1
ATOM 717 O O . ASP A 1 91 ? 0.244 -9.836 -7.105 1.00 93.12 91 ASP A O 1
ATOM 721 N N . PRO A 1 92 ? 2.404 -9.238 -7.185 1.00 91.12 92 PRO A N 1
ATOM 722 C CA . PRO A 1 92 ? 2.490 -9.047 -5.735 1.00 91.12 92 PRO A CA 1
ATOM 723 C C . PRO A 1 92 ? 1.681 -7.842 -5.232 1.00 91.12 92 PRO A C 1
ATOM 725 O O . PRO A 1 92 ? 1.186 -7.876 -4.105 1.00 91.12 92 PRO A O 1
ATOM 728 N N . VAL A 1 93 ? 1.490 -6.804 -6.052 1.00 92.19 93 VAL A N 1
ATOM 729 C CA . VAL A 1 93 ? 0.652 -5.648 -5.698 1.00 92.19 93 VAL A CA 1
ATOM 730 C C . VAL A 1 93 ? -0.827 -6.024 -5.760 1.00 92.19 93 VAL A C 1
ATOM 732 O O . VAL A 1 93 ? -1.567 -5.715 -4.832 1.00 92.19 93 VAL A O 1
ATOM 735 N N . ASP A 1 94 ? -1.260 -6.733 -6.805 1.00 93.19 94 ASP A N 1
ATOM 736 C CA . ASP A 1 94 ? -2.644 -7.211 -6.930 1.00 93.19 94 ASP A CA 1
ATOM 737 C C . ASP A 1 94 ? -3.021 -8.119 -5.748 1.00 93.19 94 ASP A C 1
ATOM 739 O O . ASP A 1 94 ? -4.078 -7.963 -5.137 1.00 93.19 94 ASP A O 1
ATOM 743 N N . ARG A 1 95 ? -2.113 -9.018 -5.346 1.00 90.19 95 ARG A N 1
ATOM 744 C CA . ARG A 1 95 ? -2.292 -9.856 -4.149 1.00 90.19 95 ARG A CA 1
ATOM 745 C C . ARG A 1 95 ? -2.418 -9.024 -2.875 1.00 90.19 95 ARG A C 1
ATOM 747 O O . ARG A 1 95 ? -3.293 -9.316 -2.066 1.00 90.19 95 ARG A O 1
ATOM 754 N N . LEU A 1 96 ? -1.586 -7.992 -2.704 1.00 89.00 96 LEU A N 1
ATOM 755 C CA . LEU A 1 96 ? -1.656 -7.093 -1.549 1.00 89.00 96 LEU A CA 1
ATOM 756 C C . LEU A 1 96 ? -3.023 -6.397 -1.468 1.00 89.00 96 LEU A C 1
ATOM 758 O O . LEU A 1 96 ? -3.634 -6.378 -0.402 1.00 89.00 96 LEU A O 1
ATOM 762 N N . LEU A 1 97 ? -3.517 -5.868 -2.592 1.00 90.06 97 LEU A N 1
ATOM 763 C CA . LEU A 1 97 ? -4.825 -5.211 -2.658 1.00 90.06 97 LEU A CA 1
ATOM 764 C C . LEU A 1 97 ? -5.958 -6.188 -2.320 1.00 90.06 97 LEU A C 1
ATOM 766 O O . LEU A 1 97 ? -6.841 -5.852 -1.538 1.00 90.06 97 LEU A O 1
ATOM 770 N N . ARG A 1 98 ? -5.904 -7.426 -2.822 1.00 87.75 98 ARG A N 1
ATOM 771 C CA . ARG A 1 98 ? -6.894 -8.465 -2.485 1.00 87.75 98 ARG A CA 1
ATOM 772 C C . ARG A 1 98 ? -6.881 -8.852 -1.011 1.00 87.75 98 ARG A C 1
ATOM 774 O O . ARG A 1 98 ? -7.944 -9.101 -0.455 1.00 87.75 98 ARG A O 1
ATOM 781 N N . ILE A 1 99 ? -5.708 -8.922 -0.382 1.00 84.44 99 ILE A N 1
ATOM 782 C CA . ILE A 1 99 ? -5.601 -9.221 1.055 1.00 84.44 99 ILE A CA 1
ATOM 783 C C . ILE A 1 99 ? -6.207 -8.084 1.878 1.00 84.44 99 ILE A C 1
ATOM 785 O O . ILE A 1 99 ? -6.917 -8.357 2.837 1.00 84.44 99 ILE A O 1
ATOM 789 N N . ALA A 1 100 ? -6.008 -6.829 1.468 1.00 80.94 100 ALA A N 1
ATOM 790 C CA . ALA A 1 100 ? -6.620 -5.667 2.117 1.00 80.94 100 ALA A CA 1
ATOM 791 C C . ALA A 1 100 ? -8.160 -5.619 1.997 1.00 80.94 100 ALA A C 1
ATOM 793 O O . ALA A 1 100 ? -8.796 -4.782 2.632 1.00 80.94 100 ALA A O 1
ATOM 794 N N . GLN A 1 101 ? -8.766 -6.493 1.186 1.00 77.00 101 GLN A N 1
ATOM 795 C CA . GLN A 1 101 ? -10.218 -6.632 1.065 1.00 77.00 101 GLN A CA 1
ATOM 796 C C . GLN A 1 101 ? -10.835 -7.573 2.121 1.00 77.00 101 GLN A C 1
ATOM 798 O O . GLN A 1 101 ? -12.059 -7.584 2.269 1.00 77.00 101 GLN A O 1
ATOM 803 N N . ILE A 1 102 ? -10.020 -8.405 2.781 1.00 61.75 102 ILE A N 1
ATOM 804 C CA . ILE A 1 102 ? -10.453 -9.441 3.738 1.00 61.75 102 ILE A CA 1
ATOM 805 C C . ILE A 1 102 ? -10.693 -8.820 5.113 1.00 61.75 102 ILE A C 1
ATOM 807 O O . ILE A 1 102 ? -11.752 -9.138 5.701 1.00 61.75 102 ILE A O 1
#

Radius of gyration: 16.61 Å; chains: 1; bounding box: 29×40×42 Å

Foldseek 3Di:
DPDPPPPPVVPVVVVVVVVVVVCVVVVHDDPPPVPPPPPDDDPAQAADDCLQPVDPVVRVVLVVLLVVDDAPVSLVVSVVVSCVVRNDDDPNPVVNSVVSHD

pLDDT: mean 74.71, std 18.45, range [34.47, 96.25]